Protein AF-A0A6A5R5C8-F1 (afdb_monomer_lite)

Structure (mmCIF, N/CA/C/O backbone):
data_AF-A0A6A5R5C8-F1
#
_entry.id   AF-A0A6A5R5C8-F1
#
loop_
_atom_site.group_PDB
_atom_site.id
_atom_site.type_symbol
_atom_site.label_atom_id
_atom_site.label_alt_id
_atom_site.label_comp_id
_atom_site.label_asym_id
_atom_site.label_entity_id
_atom_site.label_seq_id
_atom_site.pdbx_PDB_ins_code
_atom_site.Cartn_x
_atom_site.Cartn_y
_atom_site.Cartn_z
_atom_site.occupancy
_atom_site.B_iso_or_equiv
_atom_site.auth_seq_id
_atom_site.auth_comp_id
_atom_site.auth_asym_id
_atom_site.auth_atom_id
_atom_site.pdbx_PDB_model_num
ATOM 1 N N . MET A 1 1 ? -12.661 -4.085 25.260 1.00 42.38 1 MET A N 1
ATOM 2 C CA . MET A 1 1 ? -11.185 -4.093 25.313 1.00 42.38 1 MET A CA 1
ATOM 3 C C . MET A 1 1 ? -10.703 -5.085 24.267 1.00 42.38 1 MET A C 1
ATOM 5 O O . MET A 1 1 ? -10.866 -6.272 24.492 1.00 42.38 1 MET A O 1
ATOM 9 N N . LEU A 1 2 ? -10.238 -4.613 23.106 1.00 45.91 2 LEU A N 1
ATOM 10 C CA . LEU A 1 2 ? -9.484 -5.399 22.114 1.00 45.91 2 LEU A CA 1
ATOM 11 C C . LEU A 1 2 ? -8.827 -4.419 21.122 1.00 45.91 2 LEU A C 1
ATOM 13 O O . LEU A 1 2 ? -9.153 -4.372 19.943 1.00 45.91 2 LEU A O 1
ATOM 17 N N . ASP A 1 3 ? -7.888 -3.615 21.627 1.00 63.38 3 ASP A N 1
ATOM 18 C CA . ASP A 1 3 ? -7.100 -2.661 20.829 1.00 63.38 3 ASP A CA 1
ATOM 19 C C . ASP A 1 3 ? -5.866 -3.343 20.214 1.00 63.38 3 ASP A C 1
ATOM 21 O O . ASP A 1 3 ? -4.742 -2.859 20.339 1.00 63.38 3 ASP A O 1
ATOM 25 N N . LYS A 1 4 ? -6.039 -4.518 19.599 1.00 77.19 4 LYS A N 1
ATOM 26 C CA . LYS A 1 4 ? -4.933 -5.213 18.925 1.00 77.19 4 LYS A CA 1
ATOM 27 C C . LYS A 1 4 ? -5.201 -5.287 17.433 1.00 77.19 4 LYS A C 1
ATOM 29 O O . LYS A 1 4 ? -5.808 -6.240 16.949 1.00 77.19 4 LYS A O 1
ATOM 34 N N . LEU A 1 5 ? -4.715 -4.280 16.713 1.00 86.12 5 LEU A N 1
ATOM 35 C CA . LEU A 1 5 ? -4.643 -4.337 15.262 1.00 86.12 5 LEU A CA 1
ATOM 36 C C . LEU A 1 5 ? -3.575 -5.354 14.845 1.00 86.12 5 LEU A C 1
ATOM 38 O O . LEU A 1 5 ? -2.492 -5.405 15.429 1.00 86.12 5 LEU A O 1
ATOM 42 N N . ARG A 1 6 ? -3.885 -6.171 13.840 1.00 91.06 6 ARG A N 1
ATOM 43 C CA . ARG A 1 6 ? -2.931 -7.089 13.215 1.00 91.06 6 ARG A CA 1
ATOM 44 C C . ARG A 1 6 ? -2.856 -6.762 11.737 1.00 91.06 6 ARG A C 1
ATOM 46 O O . ARG A 1 6 ? -3.891 -6.597 11.097 1.00 91.06 6 ARG A O 1
ATOM 53 N N . ILE A 1 7 ? -1.638 -6.681 11.226 1.00 92.12 7 ILE A N 1
ATOM 54 C CA . ILE A 1 7 ? -1.351 -6.443 9.816 1.00 92.12 7 ILE A CA 1
ATOM 55 C C . ILE A 1 7 ? -0.613 -7.681 9.317 1.00 92.12 7 ILE A C 1
ATOM 57 O O . ILE A 1 7 ? 0.345 -8.121 9.949 1.00 92.12 7 ILE A O 1
ATOM 61 N N . LEU A 1 8 ? -1.098 -8.255 8.219 1.00 94.12 8 LEU A N 1
ATOM 62 C CA . LEU A 1 8 ? -0.444 -9.346 7.509 1.00 94.12 8 LEU A CA 1
ATOM 63 C C . LEU A 1 8 ? -0.010 -8.815 6.146 1.00 94.12 8 LEU A C 1
ATOM 65 O O . LEU A 1 8 ? -0.843 -8.317 5.391 1.00 94.12 8 LEU A O 1
ATOM 69 N N . GLN A 1 9 ? 1.278 -8.937 5.844 1.00 93.31 9 GLN A N 1
ATOM 70 C CA . GLN A 1 9 ? 1.824 -8.689 4.516 1.00 93.31 9 GLN A CA 1
ATOM 71 C C . GLN A 1 9 ? 2.137 -10.040 3.870 1.00 93.31 9 GLN A C 1
ATOM 73 O O . GLN A 1 9 ? 2.683 -10.930 4.518 1.00 93.31 9 GLN A O 1
ATOM 78 N N . VAL A 1 10 ? 1.733 -10.204 2.611 1.00 90.00 10 VAL A N 1
ATOM 79 C CA . VAL A 1 10 ? 1.997 -11.411 1.826 1.00 90.00 10 VAL A CA 1
ATOM 80 C C . VAL A 1 10 ? 2.138 -11.042 0.352 1.00 90.00 10 VAL A C 1
ATOM 82 O O . VAL A 1 10 ? 1.324 -10.279 -0.173 1.00 90.00 10 VAL A O 1
ATOM 85 N N . ASN A 1 11 ? 3.150 -11.593 -0.321 1.00 86.56 11 ASN A N 1
ATOM 86 C CA . ASN A 1 11 ? 3.178 -11.654 -1.779 1.00 86.56 11 ASN A CA 1
ATOM 87 C C . ASN A 1 11 ? 2.491 -12.958 -2.213 1.00 86.56 11 ASN A C 1
ATOM 89 O O . ASN A 1 11 ? 2.892 -14.047 -1.809 1.00 86.56 11 ASN A O 1
ATOM 93 N N . LEU A 1 12 ? 1.433 -12.849 -3.018 1.00 80.31 12 LEU A N 1
ATOM 94 C CA . LEU A 1 12 ? 0.642 -13.997 -3.470 1.00 80.31 12 LEU A CA 1
ATOM 95 C C . LEU A 1 12 ? 1.260 -14.750 -4.662 1.00 80.31 12 LEU A C 1
ATOM 97 O O . LEU A 1 12 ? 0.619 -15.680 -5.145 1.00 80.31 12 LEU A O 1
ATOM 101 N N . ASN A 1 13 ? 2.449 -14.353 -5.143 1.00 65.75 13 ASN A N 1
ATOM 102 C CA . ASN A 1 13 ? 3.262 -15.036 -6.160 1.00 65.75 13 ASN A CA 1
ATOM 103 C C . ASN A 1 13 ? 2.434 -15.717 -7.257 1.00 65.75 13 ASN A C 1
ATOM 105 O O . ASN A 1 13 ? 2.558 -16.911 -7.533 1.00 65.75 13 ASN A O 1
ATOM 109 N N . LYS A 1 14 ? 1.564 -14.941 -7.907 1.00 58.47 14 LYS A N 1
ATOM 110 C CA . LYS A 1 14 ? 0.889 -15.417 -9.111 1.00 58.47 14 LYS A CA 1
ATOM 111 C C . LYS A 1 14 ? 1.920 -15.404 -10.230 1.00 58.47 14 LYS A C 1
ATOM 113 O O . LYS A 1 14 ? 2.199 -14.348 -10.790 1.00 58.47 14 LYS A O 1
ATOM 118 N N . SER A 1 15 ? 2.542 -16.555 -10.490 1.00 45.44 15 SER A N 1
ATOM 119 C CA . SER A 1 15 ? 3.471 -16.692 -11.608 1.00 45.44 15 SER A CA 1
ATOM 120 C C . SER A 1 15 ? 2.760 -16.269 -12.897 1.00 45.44 15 SER A C 1
ATOM 122 O O . SER A 1 15 ? 1.587 -16.596 -13.118 1.00 45.44 15 SER A O 1
ATOM 124 N N . ALA A 1 16 ? 3.470 -15.538 -13.757 1.00 45.19 16 ALA A N 1
ATOM 125 C CA . ALA A 1 16 ? 2.986 -15.205 -15.095 1.00 45.19 16 ALA A CA 1
ATOM 126 C C . ALA A 1 16 ? 2.513 -16.470 -15.839 1.00 45.19 16 ALA A C 1
ATOM 128 O O . ALA A 1 16 ? 1.484 -16.455 -16.499 1.00 45.19 16 ALA A O 1
ATOM 129 N N . GLN A 1 17 ? 3.166 -17.607 -15.591 1.00 40.62 17 GLN A N 1
ATOM 130 C CA . GLN A 1 17 ? 2.888 -18.901 -16.212 1.00 40.62 17 GLN A CA 1
ATOM 131 C C . GLN A 1 17 ? 1.505 -19.498 -15.864 1.00 40.62 17 GLN A C 1
ATOM 133 O O . GLN A 1 17 ? 0.842 -20.085 -16.722 1.00 40.62 17 GLN A O 1
ATOM 138 N N . ALA A 1 18 ? 1.020 -19.315 -14.630 1.00 40.22 18 ALA A N 1
ATOM 139 C CA . ALA A 1 18 ? -0.345 -19.703 -14.246 1.00 40.22 18 ALA A CA 1
ATOM 140 C C . ALA A 1 18 ? -1.408 -18.713 -14.762 1.00 40.22 18 ALA A C 1
ATOM 142 O O . ALA A 1 18 ? -2.591 -19.033 -14.810 1.00 40.22 18 ALA A O 1
ATOM 143 N N . THR A 1 19 ? -0.982 -17.507 -15.143 1.00 40.84 19 THR A N 1
ATOM 144 C CA . THR A 1 19 ? -1.855 -16.433 -15.630 1.00 40.84 19 THR A CA 1
ATOM 145 C C . THR A 1 19 ? -2.000 -16.500 -17.155 1.00 40.84 19 THR A C 1
ATOM 147 O O . THR A 1 19 ? -3.104 -16.380 -17.670 1.00 40.84 19 THR A O 1
ATOM 150 N N . GLU A 1 20 ? -0.925 -16.806 -17.884 1.00 39.59 20 GLU A N 1
ATOM 151 C CA . GLU A 1 20 ? -0.905 -16.982 -19.346 1.00 39.59 20 GLU A CA 1
ATOM 152 C C . GLU A 1 20 ? -1.727 -18.184 -19.822 1.00 39.59 20 GLU A C 1
ATOM 154 O O . GLU A 1 20 ? -2.382 -18.112 -20.859 1.00 39.59 20 GLU A O 1
ATOM 159 N N . SER A 1 21 ? -1.779 -19.262 -19.037 1.00 34.88 21 SER A N 1
ATOM 160 C CA . SER A 1 21 ? -2.629 -20.425 -19.337 1.00 34.88 21 SER A CA 1
ATOM 161 C C . SER A 1 21 ? -4.132 -20.136 -19.194 1.00 34.88 21 SER A C 1
ATOM 163 O O . SER A 1 21 ? -4.939 -20.832 -19.806 1.00 34.88 21 SER A O 1
ATOM 165 N N . ALA A 1 22 ? -4.514 -19.082 -18.464 1.00 36.75 22 ALA A N 1
ATOM 166 C CA . ALA A 1 22 ? -5.894 -18.601 -18.365 1.00 36.75 22 ALA A CA 1
ATOM 167 C C . ALA A 1 22 ? -6.237 -17.495 -19.391 1.00 36.75 22 ALA A C 1
ATOM 169 O O . ALA A 1 22 ? -7.406 -17.156 -19.559 1.00 36.75 22 ALA A O 1
ATOM 170 N N . LEU A 1 23 ? -5.244 -16.947 -20.107 1.00 37.81 23 LEU A N 1
ATOM 171 C CA . LEU A 1 23 ? -5.382 -15.800 -21.020 1.00 37.81 23 LEU A CA 1
ATOM 172 C C . LEU A 1 23 ? -5.756 -16.172 -22.470 1.00 37.81 23 LEU A C 1
ATOM 174 O O . LEU A 1 23 ? -5.610 -15.358 -23.377 1.00 37.81 23 LEU A O 1
ATOM 178 N N . GLN A 1 24 ? -6.318 -17.362 -22.715 1.00 40.12 24 GLN A N 1
ATOM 179 C CA . GLN A 1 24 ? -6.941 -17.677 -24.014 1.00 40.12 24 GLN A CA 1
ATOM 180 C C . GLN A 1 24 ? -8.303 -16.981 -24.236 1.00 40.12 24 GLN A C 1
ATOM 182 O O . GLN A 1 24 ? -8.955 -17.236 -25.247 1.00 40.12 24 GLN A O 1
ATOM 187 N N . SER A 1 25 ? -8.734 -16.082 -23.343 1.00 36.00 25 SER A N 1
ATOM 188 C CA . SER A 1 25 ? -9.913 -15.232 -23.554 1.00 36.00 25 SER A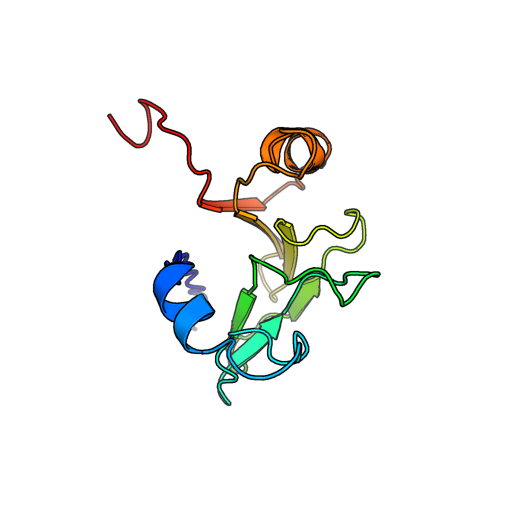 CA 1
ATOM 189 C C . SER A 1 25 ? -9.529 -13.745 -23.532 1.00 36.00 25 SER A C 1
ATOM 191 O O . SER A 1 25 ? -8.629 -13.364 -22.779 1.00 36.00 25 SER A O 1
ATOM 193 N N . PRO A 1 26 ? -10.140 -12.914 -24.394 1.00 40.75 26 PRO A N 1
ATOM 194 C CA . PRO A 1 26 ? -9.673 -11.561 -24.658 1.00 40.75 26 PRO A CA 1
ATOM 195 C C . PRO A 1 26 ? -9.851 -10.663 -23.428 1.00 40.75 26 PRO A C 1
ATOM 197 O O . PRO A 1 26 ? -10.948 -10.569 -22.896 1.00 40.75 26 PRO A O 1
ATOM 200 N N . LEU A 1 27 ? -8.747 -10.021 -23.022 1.00 44.06 27 LEU A N 1
ATOM 201 C CA . LEU A 1 27 ? -8.620 -8.839 -22.156 1.00 44.06 27 LEU A CA 1
ATOM 202 C C . LEU A 1 27 ? -9.892 -8.412 -21.391 1.00 44.06 27 LEU A C 1
ATOM 204 O O . LEU A 1 27 ? -10.500 -7.398 -21.719 1.00 44.06 27 LEU A O 1
ATOM 208 N N . ASP A 1 28 ? -10.203 -9.096 -20.294 1.00 40.91 28 ASP A N 1
ATOM 209 C CA . ASP A 1 28 ? -10.972 -8.502 -19.198 1.00 40.91 28 ASP A CA 1
ATOM 210 C C . ASP A 1 28 ? -10.024 -8.262 -18.016 1.00 40.91 28 ASP A C 1
ATOM 212 O O . ASP A 1 28 ? -10.010 -8.971 -17.013 1.00 40.91 28 ASP A O 1
ATOM 216 N N . TYR A 1 29 ? -9.200 -7.213 -18.123 1.00 47.78 29 TYR A N 1
ATOM 217 C CA . TYR A 1 29 ? -8.422 -6.697 -16.983 1.00 47.78 29 TYR A CA 1
ATOM 218 C C . TYR A 1 29 ? -9.314 -6.102 -15.872 1.00 47.78 29 TYR A C 1
ATOM 220 O O . TYR A 1 29 ? -8.809 -5.704 -14.821 1.00 47.78 29 TYR A O 1
ATOM 228 N N . LEU A 1 30 ? -10.638 -6.078 -16.080 1.00 44.59 30 LEU A N 1
ATOM 229 C CA . LEU A 1 30 ? -11.646 -5.785 -15.061 1.00 44.59 30 LEU A CA 1
ATOM 230 C C . LEU A 1 30 ? -11.691 -6.857 -13.966 1.00 44.59 30 LEU A C 1
ATOM 232 O O . LEU A 1 30 ? -11.987 -6.535 -12.812 1.00 44.59 30 LEU A O 1
ATOM 236 N N . ASP A 1 31 ? -11.303 -8.094 -14.285 1.00 45.62 31 ASP A N 1
ATOM 237 C CA . ASP A 1 31 ? -11.005 -9.107 -13.281 1.00 45.62 31 ASP A CA 1
ATOM 238 C C . ASP A 1 31 ? -9.618 -8.826 -12.700 1.00 45.62 31 ASP A C 1
ATOM 240 O O . ASP A 1 31 ? -8.603 -9.473 -12.988 1.00 45.62 31 ASP A O 1
ATOM 244 N N . THR A 1 32 ? -9.565 -7.826 -11.816 1.00 50.62 32 THR A N 1
ATOM 245 C CA . THR A 1 32 ? -8.480 -7.749 -10.838 1.00 50.62 32 THR A CA 1
ATOM 246 C C . THR A 1 32 ? -8.366 -9.145 -10.235 1.00 50.62 32 THR A C 1
ATOM 248 O O . THR A 1 32 ? -9.328 -9.622 -9.644 1.00 50.62 32 THR A O 1
ATOM 251 N N . CYS A 1 33 ? -7.244 -9.850 -10.444 1.00 57.19 33 CYS A N 1
ATOM 252 C CA . CYS A 1 33 ? -7.070 -11.243 -10.000 1.00 57.19 33 CYS A CA 1
ATOM 253 C C . CYS A 1 33 ? -6.939 -11.316 -8.464 1.00 57.19 33 CYS A C 1
ATOM 255 O O . CYS A 1 33 ? -5.951 -11.814 -7.919 1.00 57.19 33 CYS A O 1
ATOM 257 N N . SER A 1 34 ? -7.911 -10.754 -7.775 1.00 64.62 34 SER A N 1
ATOM 258 C CA . SER A 1 34 ? -8.077 -10.514 -6.363 1.00 64.62 34 SER A CA 1
ATOM 259 C C . SER A 1 34 ? -9.334 -11.266 -5.938 1.00 64.62 34 SER A C 1
ATOM 261 O O . SER A 1 34 ? -10.226 -11.524 -6.744 1.00 64.62 34 SER A O 1
ATOM 263 N N . VAL A 1 35 ? -9.363 -11.718 -4.692 1.00 74.38 35 VAL A N 1
ATOM 264 C CA . VAL A 1 35 ? -10.472 -12.518 -4.188 1.00 74.38 35 VAL A CA 1
ATOM 265 C C . VAL A 1 35 ? -11.366 -11.588 -3.390 1.00 74.38 35 VAL A C 1
ATOM 267 O O . VAL A 1 35 ? -11.040 -11.218 -2.263 1.00 74.38 35 VAL A O 1
ATOM 270 N N . ASN A 1 36 ? -12.511 -11.233 -3.967 1.00 78.44 36 ASN A N 1
ATOM 271 C CA . ASN A 1 36 ? -13.558 -10.552 -3.222 1.00 78.44 36 ASN A CA 1
ATOM 272 C C . ASN A 1 36 ? -14.031 -11.465 -2.084 1.00 78.44 36 ASN A C 1
ATOM 274 O O . ASN A 1 36 ? -14.539 -12.560 -2.322 1.00 78.44 36 ASN A O 1
ATOM 278 N N . HIS A 1 37 ? -13.866 -11.016 -0.841 1.00 80.56 37 HIS A N 1
ATOM 279 C CA . HIS A 1 37 ? -14.289 -11.765 0.338 1.00 80.56 37 HIS A CA 1
ATOM 280 C C . HIS A 1 37 ? -15.301 -10.943 1.147 1.00 80.56 37 HIS A C 1
ATOM 282 O O . HIS A 1 37 ? -14.994 -9.805 1.504 1.00 80.56 37 HIS A O 1
ATOM 288 N N . PRO A 1 38 ? -16.477 -11.488 1.518 1.00 89.88 38 PRO A N 1
ATOM 289 C CA . PRO A 1 38 ? -17.549 -10.715 2.155 1.00 89.88 38 PRO A CA 1
ATOM 290 C C . PRO A 1 38 ? -17.120 -10.049 3.471 1.00 89.88 38 PRO A C 1
ATOM 292 O O . PRO A 1 38 ? -17.514 -8.920 3.751 1.00 89.88 38 PRO A O 1
ATOM 295 N N . SER A 1 39 ? -16.252 -10.696 4.252 1.00 93.31 39 SER A N 1
ATOM 296 C CA . SER A 1 39 ? -15.724 -10.143 5.511 1.00 93.31 39 SER A CA 1
ATOM 297 C C . SER A 1 39 ? -14.694 -9.020 5.347 1.00 93.31 39 SER A C 1
ATOM 299 O O . SER A 1 39 ? -14.291 -8.428 6.349 1.00 93.31 39 SER A O 1
ATOM 301 N N . PHE A 1 40 ? -14.259 -8.719 4.122 1.00 94.06 40 PHE A N 1
ATOM 302 C CA . PHE A 1 40 ? -13.238 -7.715 3.848 1.00 94.06 40 PHE A CA 1
ATOM 303 C C . PHE A 1 40 ? -13.730 -6.674 2.836 1.00 94.06 40 PHE A C 1
ATOM 305 O O . PHE A 1 40 ? -14.549 -6.937 1.954 1.00 94.06 40 PHE A O 1
ATOM 312 N N . THR A 1 41 ? -13.222 -5.460 2.987 1.00 91.88 41 THR A N 1
ATOM 313 C CA . THR A 1 41 ? -13.268 -4.414 1.972 1.00 91.88 41 THR A CA 1
ATOM 314 C C . THR A 1 41 ? -11.923 -4.404 1.272 1.00 91.88 41 THR A C 1
ATOM 316 O O . THR A 1 41 ? -10.885 -4.282 1.926 1.00 91.88 41 THR A O 1
ATOM 319 N N . GLN A 1 42 ? -11.945 -4.544 -0.047 1.00 91.50 42 GLN A N 1
ATOM 320 C CA . GLN A 1 42 ? -10.759 -4.426 -0.878 1.00 91.50 42 GLN A CA 1
ATOM 321 C C . GLN A 1 42 ? -10.507 -2.962 -1.234 1.00 91.50 42 GLN A C 1
ATOM 323 O O . GLN A 1 42 ? -11.437 -2.219 -1.543 1.00 91.50 42 GLN A O 1
ATOM 328 N N . ILE A 1 43 ? -9.241 -2.563 -1.194 1.00 93.06 43 ILE A N 1
ATOM 329 C CA . ILE A 1 43 ? -8.767 -1.225 -1.534 1.00 93.06 43 ILE A CA 1
ATOM 330 C C . ILE A 1 43 ? -7.658 -1.386 -2.573 1.00 93.06 43 ILE A C 1
ATOM 332 O O . ILE A 1 43 ? -6.694 -2.120 -2.349 1.00 93.06 43 ILE A O 1
ATOM 336 N N . LEU A 1 44 ? -7.816 -0.710 -3.708 1.00 91.38 44 LEU A N 1
ATOM 337 C CA . LEU A 1 44 ? -6.898 -0.727 -4.846 1.00 91.38 44 LEU A CA 1
ATOM 338 C C . LEU A 1 44 ? -6.363 0.690 -5.109 1.00 91.38 44 LEU A C 1
ATOM 340 O O . LEU A 1 44 ? -7.037 1.660 -4.751 1.00 91.38 44 LEU A O 1
ATOM 344 N N . PRO A 1 45 ? -5.192 0.830 -5.753 1.00 91.25 45 PRO A N 1
ATOM 345 C CA . PRO A 1 45 ? -4.753 2.102 -6.314 1.00 91.25 45 PRO A CA 1
ATOM 346 C C . PRO A 1 45 ? -5.804 2.708 -7.254 1.00 91.25 45 PRO A C 1
ATOM 348 O O . PRO A 1 45 ? -6.408 2.003 -8.063 1.00 91.25 45 PRO A O 1
ATOM 351 N N . LEU A 1 46 ? -6.000 4.025 -7.167 1.00 89.00 46 LEU A N 1
ATOM 352 C CA . LEU A 1 46 ? -6.926 4.772 -8.025 1.00 89.00 46 LEU A CA 1
ATOM 353 C C . LEU A 1 46 ? -6.247 5.138 -9.351 1.00 89.00 46 LEU A C 1
ATOM 355 O O . LEU A 1 46 ? -5.841 6.281 -9.556 1.00 89.00 46 LEU A O 1
ATOM 359 N N . LEU A 1 47 ? -6.065 4.150 -10.226 1.00 86.31 47 LEU A N 1
ATOM 360 C CA . LEU A 1 47 ? -5.419 4.345 -11.526 1.00 86.31 47 LEU A CA 1
ATOM 361 C C . LEU A 1 47 ? -6.336 5.094 -12.502 1.00 86.31 47 LEU A C 1
ATOM 363 O O . LEU A 1 47 ? -7.547 4.892 -12.508 1.00 86.31 47 LEU A O 1
ATOM 367 N N . GLN A 1 48 ? -5.744 5.954 -13.334 1.00 81.94 48 GLN A N 1
ATOM 368 C CA . GLN A 1 48 ? -6.459 6.650 -14.413 1.00 81.94 48 GLN A CA 1
ATOM 369 C C . GLN A 1 48 ? -6.618 5.769 -15.659 1.00 81.94 48 GLN A C 1
ATOM 371 O O . GLN A 1 48 ? -7.610 5.884 -16.373 1.00 81.94 48 GLN A O 1
ATOM 376 N N . ASP A 1 49 ? -5.642 4.893 -15.903 1.00 79.56 49 ASP A N 1
ATOM 377 C CA . ASP A 1 49 ? -5.638 3.942 -17.006 1.00 79.56 49 ASP A CA 1
ATOM 378 C C . ASP A 1 49 ? -5.962 2.537 -16.484 1.00 79.56 49 ASP A C 1
ATOM 380 O O . ASP A 1 49 ? -5.158 1.910 -15.791 1.00 79.56 49 ASP A O 1
ATOM 384 N N . TYR A 1 50 ? -7.156 2.049 -16.822 1.00 73.12 50 TYR A N 1
ATOM 385 C CA . TYR A 1 50 ? -7.639 0.723 -16.432 1.00 73.12 50 TYR A CA 1
ATOM 386 C C . TYR A 1 50 ? -6.999 -0.422 -17.232 1.00 73.12 50 TYR A C 1
ATOM 388 O O . TYR A 1 50 ? -7.226 -1.585 -16.902 1.00 73.12 50 TYR A O 1
ATOM 396 N N . SER A 1 51 ? -6.196 -0.127 -18.262 1.00 76.44 51 SER A N 1
ATOM 397 C CA . SER A 1 51 ? -5.402 -1.148 -18.958 1.00 76.44 51 SER A CA 1
ATOM 398 C C . SER A 1 51 ? -4.222 -1.637 -18.111 1.00 76.44 51 SER A C 1
ATOM 400 O O . SER A 1 51 ? -3.711 -2.739 -18.320 1.00 76.44 51 SER A O 1
ATOM 402 N N . ILE A 1 52 ? -3.814 -0.849 -17.110 1.00 78.25 52 ILE A N 1
ATOM 403 C CA . ILE A 1 52 ? -2.728 -1.194 -16.202 1.00 78.25 52 ILE A CA 1
ATOM 404 C C . ILE A 1 52 ? -3.304 -1.913 -14.986 1.00 78.25 52 ILE A C 1
ATOM 406 O O . ILE A 1 52 ? -4.039 -1.352 -14.175 1.00 78.25 52 ILE A O 1
ATOM 410 N N . ARG A 1 53 ? -2.915 -3.175 -14.820 1.00 82.56 53 ARG A N 1
ATOM 411 C CA . ARG A 1 53 ? -3.316 -3.987 -13.671 1.00 82.56 53 ARG A CA 1
ATOM 412 C C . ARG A 1 53 ? -2.586 -3.539 -12.391 1.00 82.56 53 ARG A C 1
ATOM 414 O O . ARG A 1 53 ? -1.354 -3.607 -12.364 1.00 82.56 53 ARG A O 1
ATOM 421 N N . PRO A 1 54 ? -3.298 -3.220 -11.290 1.00 88.81 54 PRO A N 1
ATOM 422 C CA . PRO A 1 54 ? -2.669 -3.033 -9.987 1.00 88.81 54 PRO A CA 1
ATOM 423 C C . PRO A 1 54 ? -1.974 -4.308 -9.491 1.00 88.81 54 PRO A C 1
ATOM 425 O O . PRO A 1 54 ? -2.523 -5.413 -9.573 1.00 88.81 54 PRO A O 1
ATOM 428 N N . ARG A 1 55 ? -0.771 -4.160 -8.938 1.00 90.25 55 ARG A N 1
ATOM 429 C CA . ARG A 1 55 ? 0.031 -5.241 -8.342 1.00 90.25 55 ARG A CA 1
ATOM 430 C C . ARG A 1 55 ? 0.058 -5.204 -6.819 1.00 90.25 55 ARG A C 1
ATOM 432 O O . ARG A 1 55 ? 0.469 -6.181 -6.199 1.00 90.25 55 ARG A O 1
ATOM 439 N N . VAL A 1 56 ? -0.472 -4.140 -6.223 1.00 92.44 56 VAL A N 1
ATOM 440 C CA . VAL A 1 56 ? -0.722 -4.030 -4.783 1.00 92.44 56 VAL A CA 1
ATOM 441 C C . VAL A 1 56 ? -2.208 -3.837 -4.492 1.00 92.44 56 VAL A C 1
ATOM 443 O O . VAL A 1 56 ? -2.958 -3.276 -5.289 1.00 92.44 56 VAL A O 1
ATOM 446 N N . LEU A 1 57 ? -2.633 -4.300 -3.320 1.00 93.12 57 LEU A N 1
ATOM 447 C CA . LEU A 1 57 ? -3.958 -4.054 -2.758 1.00 93.12 57 LEU A CA 1
ATOM 448 C C . LEU A 1 57 ? -3.887 -4.110 -1.231 1.00 93.12 57 LEU A C 1
ATOM 450 O O . LEU A 1 57 ? -2.912 -4.613 -0.666 1.00 93.12 57 LEU A O 1
ATOM 454 N N . VAL A 1 58 ? -4.933 -3.635 -0.563 1.00 94.44 58 VAL A N 1
ATOM 455 C CA . VAL A 1 58 ? -5.146 -3.842 0.875 1.00 94.44 58 VAL A CA 1
ATOM 456 C C . VAL A 1 58 ? -6.532 -4.436 1.103 1.00 94.44 58 VAL A C 1
ATOM 458 O O . VAL A 1 58 ? -7.519 -3.941 0.563 1.00 94.44 58 VAL A O 1
ATOM 461 N N . TYR A 1 59 ? -6.616 -5.466 1.948 1.00 94.81 59 TYR A N 1
ATOM 462 C CA . TYR A 1 59 ? -7.881 -5.914 2.527 1.00 94.81 59 TYR A CA 1
ATOM 463 C C . TYR A 1 59 ? -8.034 -5.356 3.938 1.00 94.81 59 TYR A C 1
ATOM 465 O O . TYR A 1 59 ? -7.184 -5.570 4.801 1.00 94.81 59 TYR A O 1
ATOM 473 N N . SER A 1 60 ? -9.151 -4.679 4.185 1.00 94.31 60 SER A N 1
ATOM 474 C CA . SER A 1 60 ? -9.553 -4.222 5.513 1.00 94.31 60 SER A CA 1
ATOM 475 C C . SER A 1 60 ? -10.723 -5.063 6.008 1.00 94.31 60 SER A C 1
ATOM 477 O O . SER A 1 60 ? -11.729 -5.189 5.311 1.00 94.31 60 SER A O 1
ATOM 479 N N . ALA A 1 61 ? -10.611 -5.674 7.189 1.00 94.12 61 ALA A N 1
ATOM 480 C CA . ALA A 1 61 ? -11.718 -6.439 7.761 1.00 94.12 61 ALA A CA 1
ATOM 481 C C . ALA A 1 61 ? -12.901 -5.502 8.034 1.00 94.12 61 ALA A C 1
ATOM 483 O O . ALA A 1 61 ? -12.730 -4.485 8.694 1.00 94.12 61 ALA A O 1
ATOM 484 N N . ARG A 1 62 ? -14.118 -5.844 7.601 1.00 93.12 62 ARG A N 1
ATOM 485 C CA . ARG A 1 62 ? -15.302 -4.984 7.819 1.00 93.12 62 ARG A CA 1
ATOM 486 C C . ARG A 1 62 ? -15.662 -4.805 9.294 1.00 93.12 62 ARG A C 1
ATOM 488 O O . ARG A 1 62 ? -16.357 -3.863 9.647 1.00 93.12 62 ARG A O 1
ATOM 495 N N . THR A 1 63 ? -15.193 -5.710 10.147 1.00 93.50 63 THR A N 1
ATOM 496 C CA . THR A 1 63 ? -15.367 -5.665 11.603 1.00 93.50 63 THR A CA 1
ATOM 497 C C . THR A 1 63 ? -14.332 -4.788 12.310 1.00 93.50 63 THR A C 1
ATOM 499 O O . THR A 1 63 ? -14.422 -4.609 13.526 1.00 93.50 63 THR A O 1
ATOM 502 N N . ILE A 1 64 ? -13.337 -4.253 11.589 1.00 91.12 64 ILE A N 1
ATOM 503 C CA . ILE A 1 64 ? -12.322 -3.380 12.176 1.00 91.12 64 ILE A CA 1
ATOM 504 C C . ILE A 1 64 ? -12.968 -2.093 12.701 1.00 91.12 64 ILE A C 1
ATOM 506 O O . ILE A 1 64 ? -13.760 -1.444 12.023 1.00 91.12 64 ILE A O 1
ATOM 510 N N . GLN A 1 65 ? -12.592 -1.685 13.910 1.00 91.62 65 GLN A N 1
ATOM 511 C CA . GLN A 1 65 ? -13.015 -0.409 14.499 1.00 91.62 65 GLN A CA 1
ATOM 512 C C . GLN A 1 65 ? -12.056 0.721 14.092 1.00 91.62 65 GLN A C 1
ATOM 514 O O . GLN A 1 65 ? -11.505 1.432 14.933 1.00 91.62 65 GLN A O 1
ATOM 519 N N . ALA A 1 66 ? -11.803 0.843 12.788 1.00 92.38 66 ALA A N 1
ATOM 520 C CA . ALA A 1 66 ? -10.940 1.867 12.216 1.00 92.38 66 ALA A CA 1
ATOM 521 C C . ALA A 1 66 ? -11.441 2.290 10.832 1.00 92.38 66 ALA A C 1
ATOM 523 O O . ALA A 1 66 ? -11.900 1.471 10.038 1.00 92.38 66 ALA A O 1
ATOM 524 N N . GLN A 1 67 ? -11.309 3.576 10.535 1.00 94.88 67 GLN A N 1
ATOM 525 C CA . GLN A 1 67 ? -11.478 4.109 9.197 1.00 94.88 67 GLN A CA 1
ATOM 526 C C . GLN A 1 67 ? -10.200 3.846 8.399 1.00 94.88 67 GLN A C 1
ATOM 528 O O . GLN A 1 67 ? -9.107 4.194 8.845 1.00 94.88 67 GLN A O 1
ATOM 533 N N . VAL A 1 68 ? -10.348 3.239 7.222 1.00 96.00 68 VAL A N 1
ATOM 534 C CA . VAL A 1 68 ? -9.247 2.995 6.287 1.00 96.00 68 VAL A CA 1
ATOM 535 C C . VAL A 1 68 ? -9.536 3.746 4.994 1.00 96.00 68 VAL A C 1
ATOM 537 O O . VAL A 1 68 ? -10.559 3.495 4.358 1.00 96.00 68 VAL A O 1
ATOM 540 N N . THR A 1 69 ? -8.662 4.677 4.621 1.00 95.62 69 THR A N 1
ATOM 541 C CA . THR A 1 69 ? -8.831 5.550 3.445 1.00 95.62 69 THR A CA 1
ATOM 542 C C . THR A 1 69 ? -7.551 5.625 2.632 1.00 95.62 69 THR A C 1
ATOM 544 O O . THR A 1 69 ? -6.466 5.588 3.202 1.00 95.62 69 THR A O 1
ATOM 547 N N . ILE A 1 70 ? -7.664 5.765 1.312 1.00 95.69 70 ILE A N 1
ATOM 548 C CA . ILE A 1 70 ? -6.510 5.996 0.431 1.00 95.69 70 ILE A CA 1
ATOM 549 C C . ILE A 1 70 ? -5.928 7.385 0.705 1.00 95.69 70 ILE A C 1
ATOM 551 O O . ILE A 1 70 ? -6.673 8.346 0.894 1.00 95.69 70 ILE A O 1
ATOM 555 N N . LEU A 1 71 ? -4.600 7.480 0.722 1.00 93.81 71 LEU A N 1
ATOM 556 C CA . LEU A 1 71 ? -3.875 8.737 0.859 1.00 93.81 71 LEU A CA 1
ATOM 557 C C . LEU A 1 71 ? -3.706 9.374 -0.528 1.00 93.81 71 LEU A C 1
ATOM 559 O O . LEU A 1 71 ? -2.839 8.990 -1.314 1.00 93.81 71 LEU A O 1
ATOM 563 N N . THR A 1 72 ? -4.577 10.334 -0.835 1.00 84.25 72 THR A N 1
ATOM 564 C CA . THR A 1 72 ? -4.715 10.947 -2.168 1.00 84.25 72 THR A CA 1
ATOM 565 C C . THR A 1 72 ? -3.589 11.900 -2.546 1.00 84.25 72 THR A C 1
ATOM 567 O O . THR A 1 72 ? -3.422 12.203 -3.721 1.00 84.25 72 THR A O 1
ATOM 570 N N . ASP A 1 73 ? -2.791 12.341 -1.575 1.00 80.75 73 ASP A N 1
ATOM 571 C CA . ASP A 1 73 ? -1.671 13.264 -1.802 1.00 80.75 73 ASP A CA 1
ATOM 572 C C . ASP A 1 73 ? -0.484 12.575 -2.502 1.00 80.75 73 ASP A C 1
ATOM 574 O O . ASP A 1 73 ? 0.520 13.203 -2.832 1.00 80.75 73 ASP A O 1
ATOM 578 N N . THR A 1 74 ? -0.594 11.266 -2.748 1.00 78.38 74 THR A N 1
ATOM 579 C CA . THR A 1 74 ? 0.358 10.499 -3.549 1.00 78.38 74 THR A CA 1
ATOM 580 C C . THR A 1 74 ? -0.186 10.309 -4.962 1.00 78.38 74 THR A C 1
ATOM 582 O O . THR A 1 74 ? -1.321 9.878 -5.142 1.00 78.38 74 THR A O 1
ATOM 585 N N . SER A 1 75 ? 0.636 10.583 -5.986 1.00 85.62 75 SER A N 1
ATOM 586 C CA . SER A 1 75 ? 0.274 10.241 -7.371 1.00 85.62 75 SER A CA 1
ATOM 587 C C . SER A 1 75 ? -0.097 8.748 -7.499 1.00 85.62 75 SER A C 1
ATOM 589 O O . SER A 1 75 ? 0.563 7.917 -6.870 1.00 85.62 75 SER A O 1
ATOM 591 N N . PRO A 1 76 ? -1.135 8.372 -8.264 1.00 90.44 76 PRO A N 1
ATOM 592 C CA . PRO A 1 76 ? -1.492 6.968 -8.435 1.00 90.44 76 PRO A CA 1
ATOM 593 C C . PRO A 1 76 ? -0.382 6.150 -9.090 1.00 90.44 76 PRO A C 1
ATOM 595 O O . PRO A 1 76 ? 0.343 6.648 -9.950 1.00 90.44 76 PRO A O 1
ATOM 598 N N . ASP A 1 77 ? -0.278 4.885 -8.697 1.00 93.62 77 ASP A N 1
ATOM 599 C CA . ASP A 1 77 ? 0.746 3.965 -9.172 1.00 93.62 77 ASP A CA 1
ATOM 600 C C . ASP A 1 77 ? 0.237 2.519 -9.055 1.00 93.62 77 ASP A C 1
ATOM 602 O O . ASP A 1 77 ? -0.345 2.176 -8.022 1.00 93.62 77 ASP A O 1
ATOM 606 N N . PRO A 1 78 ? 0.408 1.655 -10.071 1.00 92.25 78 PRO A N 1
ATOM 607 C CA . PRO A 1 78 ? -0.065 0.271 -9.996 1.00 92.25 78 PRO A CA 1
ATOM 608 C C . PRO A 1 78 ? 0.608 -0.549 -8.886 1.00 92.25 78 PRO A C 1
ATOM 610 O O . PRO A 1 78 ? 0.057 -1.567 -8.458 1.00 92.25 78 PRO A O 1
ATOM 613 N N . ASP A 1 79 ? 1.758 -0.102 -8.389 1.00 94.56 79 ASP A N 1
ATOM 614 C CA . ASP A 1 79 ? 2.674 -0.889 -7.559 1.00 94.56 79 ASP A CA 1
ATOM 615 C C . ASP A 1 79 ? 2.851 -0.321 -6.164 1.00 94.56 79 ASP A C 1
ATOM 617 O O . ASP A 1 79 ? 3.639 -0.826 -5.361 1.00 94.56 79 ASP A O 1
ATOM 621 N N . PHE A 1 80 ? 2.144 0.765 -5.890 1.00 95.56 80 PHE A N 1
ATOM 622 C CA . PHE A 1 80 ? 2.257 1.504 -4.660 1.00 95.56 80 PHE A CA 1
ATOM 623 C C . PHE A 1 80 ? 0.870 1.947 -4.209 1.00 95.56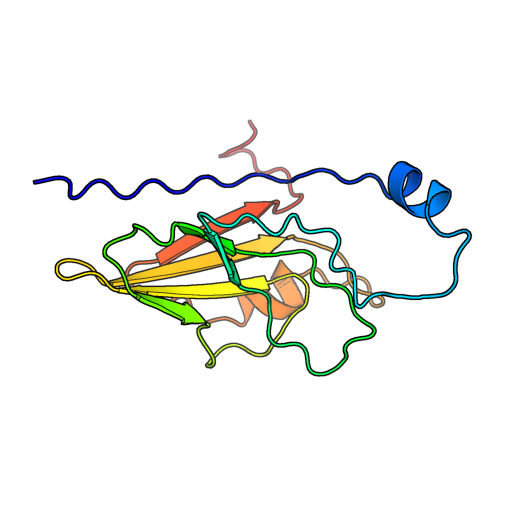 80 PHE A C 1
ATOM 625 O O . PHE A 1 80 ? 0.121 2.585 -4.946 1.00 95.56 80 PHE A O 1
ATOM 632 N N . LEU A 1 81 ? 0.533 1.616 -2.965 1.00 96.00 81 LEU A N 1
ATOM 633 C CA . LEU A 1 81 ? -0.720 2.014 -2.340 1.00 96.00 81 LEU A CA 1
ATOM 634 C C . LEU A 1 81 ? -0.436 2.560 -0.947 1.00 96.00 81 LEU A C 1
ATOM 636 O O . LEU A 1 81 ? 0.036 1.838 -0.069 1.00 96.00 81 LEU A O 1
ATOM 640 N N . ALA A 1 82 ? -0.771 3.831 -0.750 1.00 96.88 82 ALA A N 1
ATOM 641 C CA . ALA A 1 82 ? -0.738 4.480 0.548 1.00 96.88 82 ALA A CA 1
ATOM 642 C C . ALA A 1 82 ? -2.158 4.588 1.116 1.00 96.88 82 ALA A C 1
ATOM 644 O O . ALA A 1 82 ? -3.080 5.046 0.436 1.00 96.88 82 ALA A O 1
ATOM 645 N N . ILE A 1 83 ? -2.333 4.182 2.371 1.00 96.81 83 ILE A N 1
ATOM 646 C CA . ILE A 1 83 ? -3.589 4.325 3.110 1.00 96.81 83 ILE A CA 1
ATOM 647 C C . ILE A 1 83 ? -3.343 4.955 4.479 1.00 96.81 83 ILE A C 1
ATOM 649 O O . ILE A 1 83 ? -2.298 4.756 5.095 1.00 96.81 83 ILE A O 1
ATOM 653 N N . THR A 1 84 ? -4.341 5.659 4.990 1.00 96.81 84 THR A N 1
ATOM 654 C CA . THR A 1 84 ? -4.418 6.081 6.386 1.00 96.81 84 THR A CA 1
ATOM 655 C C . THR A 1 84 ? -5.338 5.134 7.140 1.00 96.81 84 THR A C 1
ATOM 657 O O . THR A 1 84 ? -6.446 4.839 6.688 1.00 96.81 84 THR A O 1
ATOM 660 N N . VAL A 1 85 ? -4.888 4.681 8.308 1.00 96.00 85 VAL A N 1
ATOM 661 C CA . VAL A 1 85 ? -5.683 3.914 9.266 1.00 96.00 85 VAL A CA 1
ATOM 662 C C . VAL A 1 85 ? -5.928 4.798 10.480 1.00 96.00 85 VAL A C 1
ATOM 664 O O . VAL A 1 85 ? -5.002 5.127 11.222 1.00 96.00 85 VAL A O 1
ATOM 667 N N . LYS A 1 86 ? -7.186 5.183 10.689 1.00 95.25 86 LYS A N 1
ATOM 668 C CA . LYS A 1 86 ? -7.616 6.042 11.793 1.00 95.25 86 LYS A CA 1
ATOM 669 C C . LYS A 1 86 ? -8.559 5.287 12.719 1.00 95.25 86 LYS A C 1
ATOM 671 O O . LYS A 1 86 ? -9.659 4.906 12.332 1.00 95.25 86 LYS A O 1
ATOM 676 N N . SER A 1 87 ? -8.138 5.097 13.961 1.00 91.38 87 SER A N 1
ATOM 677 C CA . SER A 1 87 ? -8.956 4.566 15.057 1.00 91.38 87 SER A CA 1
ATOM 678 C C 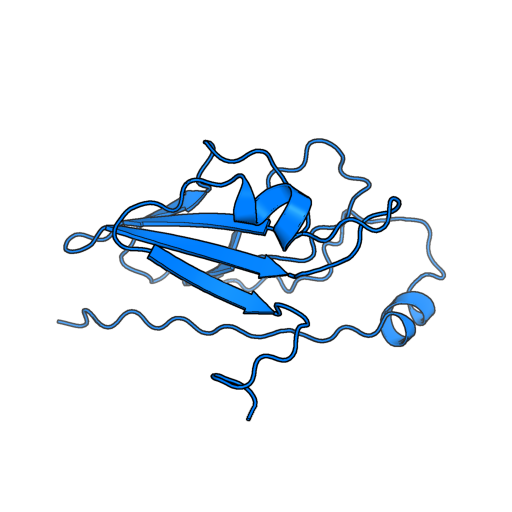. SER A 1 87 ? -9.239 5.667 16.086 1.00 91.38 87 SER A C 1
ATOM 680 O O . SER A 1 87 ? -8.795 6.804 15.932 1.00 91.38 87 SER A O 1
ATOM 682 N N . SER A 1 88 ? -9.941 5.338 17.171 1.00 89.38 88 SER A N 1
ATOM 683 C CA . SER A 1 88 ? -10.168 6.272 18.283 1.00 89.38 88 SER A CA 1
ATOM 684 C C . SER A 1 88 ? -8.890 6.667 19.036 1.00 89.38 88 SER A C 1
ATOM 686 O O . SER A 1 88 ? -8.873 7.711 19.682 1.00 89.38 88 SER A O 1
ATOM 688 N N . ARG A 1 89 ? -7.827 5.851 18.971 1.00 87.25 89 ARG A N 1
ATOM 689 C CA . ARG A 1 89 ? -6.594 6.032 19.764 1.00 87.25 89 ARG A CA 1
ATOM 690 C C . ARG A 1 89 ? -5.362 6.361 18.939 1.00 87.25 89 ARG A C 1
ATOM 692 O O . ARG A 1 89 ? -4.440 6.987 19.445 1.00 87.25 89 ARG A O 1
ATOM 699 N N . THR A 1 90 ? -5.313 5.887 17.700 1.00 90.12 90 THR A N 1
ATOM 700 C CA . THR A 1 90 ? -4.139 6.032 16.840 1.00 90.12 90 THR A CA 1
ATOM 701 C C . THR A 1 90 ? -4.538 6.343 15.410 1.00 90.12 90 THR A C 1
ATOM 703 O O . THR A 1 90 ? -5.557 5.853 14.912 1.00 90.12 90 THR A O 1
ATOM 706 N N . THR A 1 91 ? -3.711 7.162 14.772 1.00 94.31 91 THR A N 1
ATOM 707 C CA . THR A 1 91 ? -3.712 7.398 13.334 1.00 94.31 91 THR A CA 1
ATOM 708 C C . THR A 1 91 ? -2.312 7.100 12.838 1.00 94.31 91 THR A C 1
ATOM 710 O O . THR A 1 91 ? -1.345 7.632 13.380 1.00 94.31 91 THR A O 1
ATOM 713 N N . PHE A 1 92 ? -2.206 6.245 11.834 1.00 96.00 92 PHE A N 1
ATOM 714 C CA . PHE A 1 92 ? -0.936 5.936 11.196 1.00 96.00 92 PHE A CA 1
ATOM 715 C C . PHE A 1 92 ? -1.169 5.611 9.721 1.00 96.00 92 PHE A C 1
ATOM 717 O O . PHE A 1 92 ? -2.298 5.334 9.301 1.00 96.00 92 PHE A O 1
ATOM 724 N N . SER A 1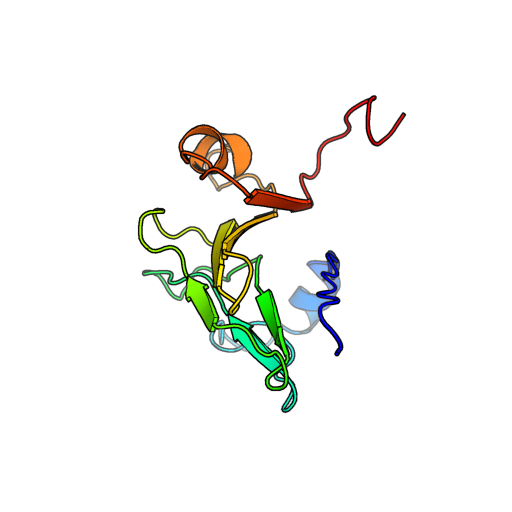 93 ? -0.104 5.665 8.933 1.00 97.00 93 SER A N 1
ATOM 725 C CA . SER A 1 93 ? -0.164 5.395 7.495 1.00 97.00 93 SER A CA 1
ATOM 726 C C . SER A 1 93 ? 0.456 4.041 7.170 1.00 97.00 93 SER A C 1
ATOM 728 O O . SER A 1 93 ? 1.402 3.619 7.832 1.00 97.00 93 SER A O 1
ATOM 730 N N . ILE A 1 94 ? -0.060 3.354 6.155 1.00 97.38 94 ILE A N 1
ATOM 731 C CA . ILE A 1 94 ? 0.563 2.154 5.590 1.00 97.38 94 ILE A CA 1
ATOM 732 C C . ILE A 1 94 ? 0.915 2.451 4.140 1.00 97.38 94 ILE A C 1
ATOM 734 O O . ILE A 1 94 ? 0.051 2.870 3.371 1.00 97.38 94 ILE A O 1
ATOM 738 N N . TYR A 1 95 ? 2.166 2.195 3.782 1.00 97.38 95 TYR A N 1
ATOM 739 C CA . TYR A 1 95 ? 2.686 2.279 2.427 1.00 97.38 95 TYR A CA 1
ATOM 740 C C . TYR A 1 95 ? 3.012 0.860 1.971 1.00 97.38 95 TYR A C 1
ATOM 742 O O . TYR A 1 95 ? 3.957 0.256 2.476 1.00 97.38 95 TYR A O 1
ATOM 750 N N . ASN A 1 96 ? 2.190 0.312 1.075 1.00 96.94 96 ASN A N 1
ATOM 751 C CA . ASN A 1 96 ? 2.385 -1.011 0.492 1.00 96.94 96 ASN A CA 1
ATOM 752 C C . ASN A 1 96 ? 3.067 -0.872 -0.869 1.00 96.94 96 ASN A C 1
ATOM 754 O O . ASN A 1 96 ? 2.510 -0.230 -1.762 1.00 96.94 96 ASN A O 1
ATOM 758 N N . VAL A 1 97 ? 4.251 -1.463 -1.010 1.00 96.19 97 VAL A N 1
ATOM 759 C CA . VAL A 1 97 ? 5.099 -1.333 -2.199 1.00 96.19 97 VAL A CA 1
ATOM 760 C C . VAL A 1 97 ? 5.384 -2.703 -2.797 1.00 96.19 97 VAL A C 1
ATOM 762 O O . VAL A 1 97 ? 5.797 -3.627 -2.102 1.00 96.19 97 VAL A O 1
ATOM 765 N N . TYR A 1 98 ? 5.216 -2.822 -4.105 1.00 95.62 98 TYR A N 1
ATOM 766 C CA . TYR A 1 98 ? 5.764 -3.927 -4.874 1.00 95.62 98 TYR A CA 1
ATOM 767 C C . TYR A 1 98 ? 6.833 -3.386 -5.822 1.00 95.62 98 TYR A C 1
ATOM 769 O O . TYR A 1 98 ? 6.541 -2.633 -6.751 1.00 95.62 98 TYR A O 1
ATOM 777 N N . ASN A 1 99 ? 8.096 -3.705 -5.560 1.00 95.00 99 ASN A N 1
ATOM 778 C CA . ASN A 1 99 ? 9.193 -3.116 -6.311 1.00 95.00 99 ASN A CA 1
ATOM 779 C C . ASN A 1 99 ? 9.396 -3.813 -7.659 1.00 95.00 99 ASN A C 1
ATOM 781 O O . ASN A 1 99 ? 9.895 -4.935 -7.731 1.00 95.00 99 ASN A O 1
ATOM 785 N N . GLN A 1 100 ? 9.028 -3.122 -8.732 1.00 92.81 100 GLN A N 1
ATOM 786 C CA . GLN A 1 100 ? 9.083 -3.641 -10.090 1.00 92.81 100 GLN A CA 1
ATOM 787 C C . GLN A 1 100 ? 9.679 -2.607 -11.034 1.00 92.81 100 GLN A C 1
ATOM 789 O O . GLN A 1 100 ? 9.501 -1.404 -10.846 1.00 92.81 100 GLN A O 1
ATOM 794 N N . LEU A 1 101 ? 10.342 -3.105 -12.073 1.00 93.38 101 LEU A N 1
ATOM 795 C CA . LEU A 1 101 ? 10.798 -2.313 -13.206 1.00 93.38 101 LEU A CA 1
ATOM 796 C C . LEU A 1 101 ? 9.623 -1.941 -14.111 1.00 93.38 101 LEU A C 1
ATOM 798 O O . LEU A 1 101 ? 8.864 -2.812 -14.548 1.00 93.38 101 LEU A O 1
ATOM 802 N N . ASP A 1 102 ? 9.495 -0.657 -14.416 1.00 90.00 102 ASP A N 1
ATOM 803 C CA . ASP A 1 102 ? 8.626 -0.200 -15.494 1.00 90.00 102 ASP A CA 1
ATOM 804 C C . ASP A 1 102 ? 9.232 -0.492 -16.884 1.00 90.00 102 ASP A C 1
ATOM 806 O O . ASP A 1 102 ? 10.299 -1.096 -17.024 1.00 90.00 102 ASP A O 1
ATOM 810 N N . THR A 1 103 ? 8.547 -0.057 -17.945 1.00 87.81 103 THR A N 1
ATOM 811 C CA . THR A 1 103 ? 9.000 -0.247 -19.334 1.00 87.81 103 THR A CA 1
ATOM 812 C C . THR A 1 103 ? 10.292 0.502 -19.671 1.00 87.81 103 THR A C 1
ATOM 814 O O . THR A 1 103 ? 10.880 0.247 -20.718 1.00 87.81 103 THR A O 1
ATOM 817 N N . GLN A 1 104 ? 10.715 1.444 -18.826 1.00 91.56 104 GLN A N 1
ATOM 818 C CA . GLN A 1 104 ? 11.946 2.222 -18.970 1.00 91.56 104 GLN A CA 1
ATOM 819 C C . GLN A 1 104 ? 13.078 1.685 -18.079 1.00 91.56 104 GLN A C 1
ATOM 821 O O . GLN A 1 104 ? 14.185 2.217 -18.117 1.00 91.56 104 GLN A O 1
ATOM 826 N N . GLY A 1 105 ? 12.826 0.621 -17.311 1.00 93.06 105 GLY A N 1
ATOM 827 C CA . GLY A 1 105 ? 13.799 0.037 -16.393 1.00 93.06 105 GLY A CA 1
ATOM 828 C C . GLY A 1 105 ? 13.950 0.805 -15.080 1.00 93.06 105 GLY A C 1
ATOM 829 O O . GLY A 1 105 ? 14.941 0.597 -14.386 1.00 93.06 105 GLY A O 1
ATOM 830 N N . ILE A 1 106 ? 12.997 1.672 -14.726 1.00 94.81 106 ILE A N 1
ATOM 831 C CA . ILE A 1 106 ? 13.002 2.404 -13.455 1.00 94.81 106 ILE A CA 1
ATOM 832 C C . ILE A 1 106 ? 12.186 1.617 -12.433 1.00 94.81 106 ILE A C 1
ATOM 834 O O . ILE A 1 106 ? 11.072 1.158 -12.709 1.00 94.81 106 ILE A O 1
ATOM 838 N N . THR A 1 107 ? 12.736 1.444 -11.235 1.00 95.88 107 THR A N 1
ATOM 839 C CA . THR A 1 107 ? 12.065 0.690 -10.172 1.00 95.88 107 THR A CA 1
ATOM 840 C C . THR A 1 107 ? 10.939 1.495 -9.518 1.00 95.88 107 THR A C 1
ATOM 842 O O . THR A 1 107 ? 10.998 2.724 -9.446 1.00 95.88 107 THR A O 1
ATOM 845 N N . THR A 1 108 ? 9.921 0.822 -8.963 1.00 95.75 108 THR A N 1
ATOM 846 C CA . THR A 1 108 ? 8.884 1.465 -8.126 1.00 95.75 108 THR A CA 1
ATOM 847 C C . THR A 1 108 ? 9.501 2.285 -6.995 1.00 95.75 108 THR A C 1
ATOM 849 O O . THR A 1 108 ? 9.007 3.365 -6.667 1.00 95.75 108 THR A O 1
ATOM 852 N N . ILE A 1 109 ? 10.596 1.806 -6.398 1.00 95.25 109 ILE A N 1
ATOM 853 C CA . ILE A 1 109 ? 11.298 2.557 -5.355 1.00 95.25 109 ILE A CA 1
ATOM 854 C C . ILE A 1 109 ? 11.758 3.920 -5.889 1.00 95.25 109 ILE A C 1
ATOM 856 O O . ILE A 1 109 ? 11.438 4.946 -5.286 1.00 95.25 109 ILE A O 1
ATOM 860 N N . GLU A 1 110 ? 12.444 3.944 -7.029 1.00 95.19 110 GLU A N 1
ATOM 861 C CA . GLU A 1 110 ? 12.989 5.168 -7.626 1.00 95.19 110 GLU A CA 1
ATOM 862 C C . GLU A 1 110 ? 11.899 6.114 -8.127 1.00 95.19 110 GLU A C 1
ATOM 864 O O . GLU A 1 110 ? 11.896 7.295 -7.779 1.00 95.19 110 GLU A O 1
ATOM 869 N N . ARG A 1 111 ? 10.942 5.603 -8.912 1.00 94.94 111 ARG A N 1
ATOM 870 C CA . ARG A 1 111 ? 9.905 6.446 -9.528 1.00 94.94 111 ARG A CA 1
ATOM 871 C C . ARG A 1 111 ? 8.852 6.927 -8.529 1.00 94.94 111 ARG A C 1
ATOM 873 O O . ARG A 1 111 ? 8.207 7.947 -8.778 1.00 94.94 111 ARG A O 1
ATOM 880 N N . LYS A 1 112 ? 8.668 6.218 -7.405 1.00 94.44 112 LYS A N 1
ATOM 881 C CA . LYS A 1 112 ? 7.541 6.462 -6.497 1.00 94.44 112 LYS A CA 1
ATOM 882 C C . LYS A 1 112 ? 7.889 6.580 -5.018 1.00 94.44 112 LYS A C 1
ATOM 884 O O . LYS A 1 112 ? 7.460 7.540 -4.377 1.00 94.44 112 LYS A O 1
ATOM 889 N N . LEU A 1 113 ? 8.606 5.617 -4.442 1.00 94.25 113 LEU A N 1
ATOM 890 C CA . LEU A 1 113 ? 8.838 5.612 -2.992 1.00 94.25 113 LEU A CA 1
ATOM 891 C C . LEU A 1 113 ? 9.755 6.764 -2.564 1.00 94.25 113 LEU A C 1
ATOM 893 O O . LEU A 1 113 ? 9.417 7.480 -1.626 1.00 94.25 113 LEU A O 1
ATOM 897 N N . LEU A 1 114 ? 10.870 6.976 -3.270 1.00 93.94 114 LEU A N 1
ATOM 898 C CA . LEU A 1 114 ? 11.852 8.017 -2.937 1.00 93.94 114 LEU A CA 1
ATOM 899 C C . LEU A 1 114 ? 11.310 9.443 -3.116 1.00 93.94 114 LEU A C 1
ATOM 901 O O . LEU A 1 114 ? 11.771 10.361 -2.443 1.00 93.94 114 LEU A O 1
ATOM 905 N N . SER A 1 115 ? 10.319 9.632 -3.991 1.00 91.88 115 SER A N 1
ATOM 906 C CA . SER A 1 115 ? 9.634 10.916 -4.185 1.00 91.88 115 SER A CA 1
ATOM 907 C C . SER A 1 115 ? 8.465 11.134 -3.217 1.00 91.88 115 SER A C 1
ATOM 909 O O . SER A 1 115 ? 7.915 12.235 -3.152 1.00 91.88 115 SER A O 1
ATOM 911 N N . THR A 1 116 ? 8.076 10.114 -2.444 1.00 93.44 116 THR A N 1
ATOM 912 C CA . THR A 1 116 ? 6.967 10.205 -1.491 1.00 93.44 116 THR A CA 1
ATOM 913 C C . THR A 1 116 ? 7.460 10.653 -0.117 1.00 93.44 116 THR A C 1
ATOM 915 O O . THR A 1 116 ? 8.273 9.987 0.518 1.00 93.44 116 THR A O 1
ATOM 918 N N . SER A 1 117 ? 6.897 11.750 0.397 1.00 93.12 117 SER A N 1
ATOM 919 C CA . SER A 1 117 ? 7.099 12.147 1.793 1.00 93.12 117 SER A CA 1
ATOM 920 C C . SER A 1 117 ? 6.335 11.199 2.723 1.00 93.12 117 SER A C 1
ATOM 922 O O . SER A 1 117 ? 5.101 11.192 2.751 1.00 93.12 117 SER A O 1
ATOM 924 N N . ILE A 1 118 ? 7.067 10.363 3.461 1.00 93.88 118 ILE A N 1
ATOM 925 C CA . ILE A 1 118 ? 6.487 9.422 4.422 1.00 93.88 118 ILE A CA 1
ATOM 926 C C . ILE A 1 118 ? 6.018 10.190 5.660 1.00 93.88 118 ILE A C 1
ATOM 928 O O . ILE A 1 118 ? 6.802 10.871 6.322 1.00 93.88 118 ILE A O 1
ATOM 932 N N . LEU A 1 119 ? 4.726 10.072 5.981 1.00 93.50 119 LEU A N 1
ATOM 933 C CA . LEU A 1 119 ? 4.134 10.752 7.130 1.00 93.50 119 LEU A CA 1
ATOM 934 C C . LEU A 1 119 ? 4.683 10.212 8.466 1.00 93.50 119 LEU A C 1
ATOM 936 O O . LEU A 1 119 ? 5.023 9.030 8.564 1.00 93.50 119 LEU A O 1
ATOM 940 N N . PRO A 1 120 ? 4.702 11.036 9.533 1.00 92.12 120 PRO A N 1
ATOM 941 C CA . PRO A 1 120 ? 4.985 10.558 10.882 1.00 92.12 120 PRO A CA 1
ATOM 942 C C . PRO A 1 120 ? 4.007 9.451 11.301 1.00 92.12 120 PRO A C 1
ATOM 944 O O . PRO A 1 120 ? 2.820 9.523 10.991 1.00 92.12 120 PRO A O 1
ATOM 947 N N . SER A 1 121 ? 4.489 8.457 12.056 1.00 94.75 121 SER A N 1
ATOM 948 C CA . SER A 1 121 ? 3.729 7.241 12.403 1.00 94.75 121 SER A CA 1
ATOM 949 C C . SER A 1 121 ? 3.272 6.482 11.155 1.00 94.75 121 SER A C 1
ATOM 951 O O . SER A 1 121 ? 2.109 6.525 10.753 1.00 94.75 121 SER A O 1
ATOM 953 N N . ALA A 1 122 ? 4.210 5.779 10.529 1.00 96.50 122 ALA A N 1
ATOM 954 C CA . ALA A 1 122 ? 3.966 5.028 9.310 1.00 96.50 122 ALA A CA 1
ATOM 955 C C . ALA A 1 122 ? 4.545 3.617 9.382 1.00 96.50 122 ALA A C 1
ATOM 957 O O . ALA A 1 122 ? 5.521 3.355 10.084 1.00 96.50 122 ALA A O 1
ATOM 958 N N . ILE A 1 123 ? 3.939 2.726 8.609 1.00 97.06 123 ILE A N 1
ATOM 959 C CA . ILE A 1 123 ? 4.440 1.391 8.323 1.00 97.06 123 ILE A CA 1
ATOM 960 C C . ILE A 1 123 ? 4.716 1.336 6.826 1.00 97.06 123 ILE A C 1
ATOM 962 O O . ILE A 1 123 ? 3.801 1.465 6.014 1.00 97.06 123 ILE A O 1
ATOM 966 N N . LEU A 1 124 ? 5.979 1.145 6.469 1.00 96.06 124 LEU A N 1
ATOM 967 C CA . LEU A 1 124 ? 6.399 0.841 5.109 1.00 96.06 124 LEU A CA 1
ATOM 968 C C . LEU A 1 124 ? 6.573 -0.676 5.007 1.00 96.06 124 LEU A C 1
ATOM 970 O O . LEU A 1 124 ? 7.310 -1.268 5.793 1.00 96.06 124 LEU A O 1
ATOM 974 N N . LEU A 1 125 ? 5.852 -1.304 4.083 1.00 95.69 125 LEU A N 1
ATOM 975 C CA . LEU A 1 125 ? 5.846 -2.752 3.904 1.00 95.69 125 LEU A CA 1
ATOM 976 C C . LEU A 1 125 ? 5.666 -3.121 2.435 1.00 95.69 125 LEU A C 1
ATOM 978 O O . LEU A 1 125 ? 5.292 -2.289 1.609 1.00 95.69 125 LEU A O 1
ATOM 982 N N . GLY A 1 126 ? 5.874 -4.396 2.135 1.00 94.00 126 GLY A N 1
ATOM 983 C CA . GLY A 1 126 ? 5.604 -4.959 0.824 1.00 94.00 126 GLY A CA 1
ATOM 984 C C . GLY A 1 126 ? 6.681 -5.945 0.413 1.00 94.00 126 GLY A C 1
ATOM 985 O O . GLY A 1 126 ? 7.382 -6.489 1.264 1.00 94.00 126 GLY A O 1
ATOM 986 N N . ASP A 1 127 ? 6.791 -6.174 -0.887 1.00 93.12 127 ASP A N 1
ATOM 987 C CA . ASP A 1 127 ? 7.878 -6.958 -1.461 1.00 93.12 127 ASP A CA 1
ATOM 988 C C . ASP A 1 127 ? 8.780 -6.019 -2.263 1.00 93.12 127 ASP A C 1
ATOM 990 O O . ASP A 1 127 ? 8.409 -5.506 -3.323 1.00 93.12 127 ASP A O 1
ATOM 994 N N . PHE A 1 128 ? 9.957 -5.756 -1.697 1.00 92.25 128 PHE A N 1
ATOM 995 C CA . PHE A 1 128 ? 10.933 -4.845 -2.274 1.00 92.25 128 PHE A CA 1
ATOM 996 C C . PHE A 1 128 ? 11.781 -5.487 -3.365 1.00 92.25 128 PHE A C 1
ATOM 998 O O . PHE A 1 128 ? 12.538 -4.760 -4.001 1.00 92.25 128 PHE A O 1
ATOM 1005 N N . ASN A 1 129 ? 11.679 -6.800 -3.590 1.00 90.19 129 ASN A N 1
ATOM 1006 C CA . ASN A 1 129 ? 12.432 -7.512 -4.621 1.00 90.19 129 ASN A CA 1
ATOM 1007 C C . ASN A 1 129 ? 13.938 -7.144 -4.638 1.00 90.19 129 ASN A C 1
ATOM 1009 O O . ASN A 1 129 ? 14.554 -7.012 -5.694 1.00 90.19 129 ASN A O 1
ATOM 1013 N N . ILE A 1 130 ? 14.507 -6.899 -3.452 1.00 87.38 130 ILE A N 1
ATOM 1014 C CA . ILE A 1 130 ? 15.916 -6.564 -3.226 1.00 87.38 130 ILE A CA 1
ATOM 1015 C C . ILE A 1 130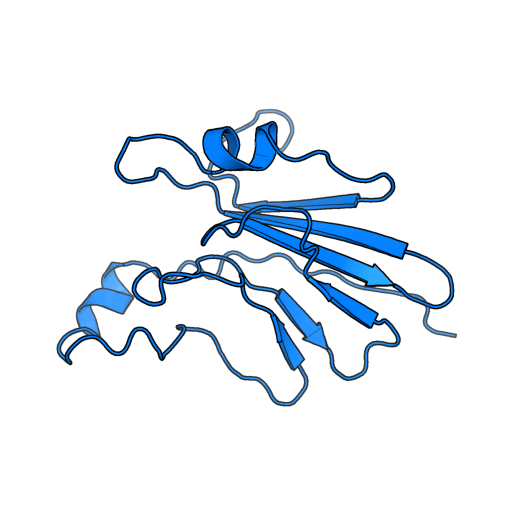 ? 16.451 -7.411 -2.081 1.00 87.38 130 ILE A C 1
ATOM 1017 O O . ILE A 1 130 ? 15.767 -7.632 -1.080 1.00 87.38 130 ILE A O 1
ATOM 1021 N N . ASN A 1 131 ? 17.706 -7.823 -2.206 1.00 86.88 131 ASN A N 1
ATOM 1022 C CA . ASN A 1 131 ? 18.456 -8.361 -1.085 1.00 86.88 131 ASN A CA 1
ATOM 1023 C C . ASN A 1 131 ? 19.055 -7.192 -0.286 1.00 86.88 131 ASN A C 1
ATOM 1025 O O . ASN A 1 131 ? 19.595 -6.246 -0.866 1.00 86.88 131 ASN A O 1
ATOM 1029 N N . HIS A 1 132 ? 18.936 -7.239 1.041 1.00 83.69 132 HIS A N 1
ATOM 1030 C CA . HIS A 1 132 ? 19.641 -6.314 1.921 1.00 83.69 132 HIS A CA 1
ATOM 1031 C C . HIS A 1 132 ? 20.183 -7.081 3.131 1.00 83.69 132 HIS A C 1
ATOM 1033 O O . HIS A 1 132 ? 19.391 -7.718 3.834 1.00 83.69 132 HIS A O 1
ATOM 1039 N N . PRO A 1 133 ? 21.478 -6.942 3.468 1.00 89.44 133 PRO A N 1
ATOM 1040 C CA . PRO A 1 133 ? 22.112 -7.727 4.530 1.00 89.44 133 PRO A CA 1
ATOM 1041 C C . PRO A 1 133 ? 21.466 -7.603 5.916 1.00 89.44 133 PRO A C 1
ATOM 1043 O O . PRO A 1 133 ? 21.669 -8.442 6.782 1.00 89.44 133 PRO A O 1
ATOM 1046 N N . TRP A 1 134 ? 20.722 -6.526 6.178 1.00 85.50 134 TRP A N 1
ATOM 1047 C CA . TRP A 1 134 ? 20.078 -6.325 7.484 1.00 85.50 134 TRP A CA 1
ATOM 1048 C C . TRP A 1 134 ? 18.790 -7.124 7.688 1.00 85.50 134 TRP A C 1
ATOM 1050 O O . TRP A 1 134 ? 18.407 -7.342 8.834 1.00 85.50 134 TRP A O 1
ATOM 1060 N N . TRP A 1 135 ? 18.103 -7.519 6.616 1.00 83.75 135 TRP A N 1
ATOM 1061 C CA . TRP A 1 135 ? 16.834 -8.253 6.706 1.00 83.75 135 TRP A CA 1
ATOM 1062 C C . TRP A 1 135 ? 16.840 -9.588 5.956 1.00 83.75 135 TRP A C 1
ATOM 1064 O O . TRP A 1 135 ? 15.899 -10.361 6.103 1.00 83.75 135 TRP A O 1
ATOM 1074 N N . ASP A 1 136 ? 17.898 -9.850 5.188 1.00 78.25 136 ASP A N 1
ATOM 1075 C CA . ASP A 1 136 ? 18.166 -11.090 4.459 1.00 78.25 136 ASP A CA 1
ATOM 1076 C C . ASP A 1 136 ? 19.696 -11.341 4.462 1.00 78.25 136 ASP A C 1
ATOM 1078 O O . ASP A 1 136 ? 20.362 -11.053 3.460 1.00 78.25 136 ASP A O 1
ATOM 1082 N N . PRO A 1 137 ? 20.270 -11.701 5.635 1.00 68.25 137 PRO A N 1
ATOM 1083 C CA . PRO A 1 137 ? 21.714 -11.840 5.867 1.00 68.25 137 PRO A CA 1
ATOM 1084 C C . PRO A 1 137 ? 22.348 -13.099 5.261 1.00 68.25 137 PRO A C 1
ATOM 1086 O O . PRO A 1 137 ? 21.652 -14.131 5.136 1.00 68.25 137 PRO A O 1
#

InterPro domains:
  IPR036691 Endonuclease/exonuclease/phosphatase superfamily [G3DSA:3.60.10.10] (2-137)
  IPR036691 Endonuclease/exon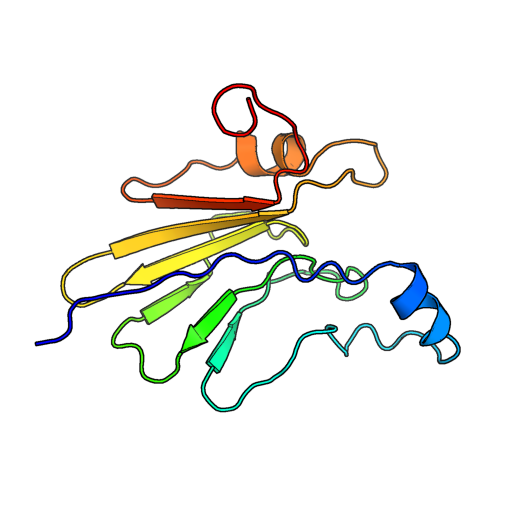uclease/phosphatase superfamily [SSF56219] (5-136)

Foldseek 3Di:
DDPDDDDDADQPPPDVVVVVVVPPDPDPLVPLVDDDDPQWDKAAFPDPDSSDRARDIDTDGPPDQWDKAWDPVFDTDSFWTKIWTGHPPDIEIEIEGDWDQDPVGDTCCRVGVVPDDHDPHYHYDYHNVDDDPVVHD

Organism: NCBI:txid1150837

Radius of gyration: 16.23 Å; chains: 1; bounding box: 40×34×50 Å

pLDDT: mean 82.54, std 18.51, range [34.88, 97.38]

Secondary structure (DSSP, 8-state):
---------------HHHHHTT-SS---TTS-S----TTEEEE----S-TTSPPS--EEEETT-SSEEEE-TTSPPBTTEEEEEEE-SS-EEEEEEEE--B-TTS-BHIIIIITTS-PPSSEEEEEE-----TTT--

Sequence (137 aa):
MLDKLRILQVNLNKSAQATESALQSPLDYLDTCSVNHPSFTQILPLLQDYSIRPRVLVYSARTIQAQVTILTDTSPDPDFLAITVKSSRTTFSIYNVYNQLDTQGITTIERKLLSTSILPSAILLGDFNINHPWWDP